Protein AF-A0A3N0AVY0-F1 (afdb_monomer)

InterPro domains:
  IPR001387 Cro/C1-type, helix-turn-helix domain [PF01381] (15-67)
  IPR001387 Cro/C1-type, helix-turn-helix domain [PS50943] (15-69)
  IPR001387 Cro/C1-type, helix-turn-helix domain [SM00530] (14-69)
  IPR001387 Cro/C1-type, helix-turn-helix domain [cd00093] (12-69)
  IPR010982 Lambda repressor-like, DNA-binding domain superfamily [G3DSA:1.10.260.40] (2-71)
  IPR010982 Lambda repressor-like, DNA-binding domain superfamily [SSF47413] (5-70)
  IPR050807 Transcriptional regulator/dioxygenase, bacterial-type [PTHR46797] (8-71)

Structure (mmCIF, N/CA/C/O backbone):
data_AF-A0A3N0AVY0-F1
#
_entry.id   AF-A0A3N0AVY0-F1
#
loop_
_atom_site.group_PDB
_atom_site.id
_atom_site.type_symbol
_atom_site.label_atom_id
_atom_site.label_alt_id
_atom_site.label_comp_id
_atom_site.label_asym_id
_atom_site.label_entity_id
_atom_site.label_seq_id
_atom_site.pdbx_PDB_ins_code
_atom_site.Cartn_x
_atom_site.Cartn_y
_atom_site.Cartn_z
_atom_site.occupancy
_atom_site.B_iso_or_equiv
_atom_site.auth_seq_id
_atom_site.auth_comp_id
_atom_site.auth_asym_id
_atom_site.auth_atom_id
_atom_site.pdbx_PDB_model_num
ATOM 1 N N . MET A 1 1 ? 3.423 7.641 -24.759 1.00 62.16 1 MET A N 1
ATOM 2 C CA . MET A 1 1 ? 3.266 6.367 -24.022 1.00 62.16 1 MET A CA 1
ATOM 3 C C . MET A 1 1 ? 3.585 6.639 -22.561 1.00 62.16 1 MET A C 1
ATOM 5 O O . MET A 1 1 ? 4.587 7.299 -22.318 1.00 62.16 1 MET A O 1
ATOM 9 N N . LYS A 1 2 ? 2.732 6.233 -21.613 1.00 74.50 2 LYS A N 1
ATOM 10 C CA . LYS A 1 2 ? 3.015 6.419 -20.177 1.00 74.50 2 LYS A CA 1
ATOM 11 C C . LYS A 1 2 ? 4.174 5.514 -19.754 1.00 74.50 2 LYS A C 1
ATOM 13 O O . LYS A 1 2 ? 4.252 4.385 -20.239 1.00 74.50 2 LYS A O 1
ATOM 18 N N . SER A 1 3 ? 5.064 5.992 -18.884 1.00 92.94 3 SER A N 1
ATOM 19 C CA . SER A 1 3 ? 6.142 5.152 -18.351 1.00 92.94 3 SER A CA 1
ATOM 20 C C . SER A 1 3 ? 5.592 4.179 -17.308 1.00 92.94 3 SER A C 1
ATOM 22 O O . SER A 1 3 ? 4.582 4.443 -16.654 1.00 92.94 3 SER A O 1
ATOM 24 N N . PHE A 1 4 ? 6.272 3.049 -17.116 1.00 91.88 4 PHE A N 1
ATOM 25 C CA . PHE A 1 4 ? 5.912 2.110 -16.053 1.00 91.88 4 PHE A CA 1
ATOM 26 C C . PHE A 1 4 ? 5.993 2.758 -14.656 1.00 91.88 4 PHE A C 1
ATOM 28 O O . PHE A 1 4 ? 5.195 2.451 -13.771 1.00 91.88 4 PHE A O 1
ATOM 35 N N . ASP A 1 5 ? 6.902 3.719 -14.468 1.00 94.25 5 ASP A N 1
ATOM 36 C CA . ASP A 1 5 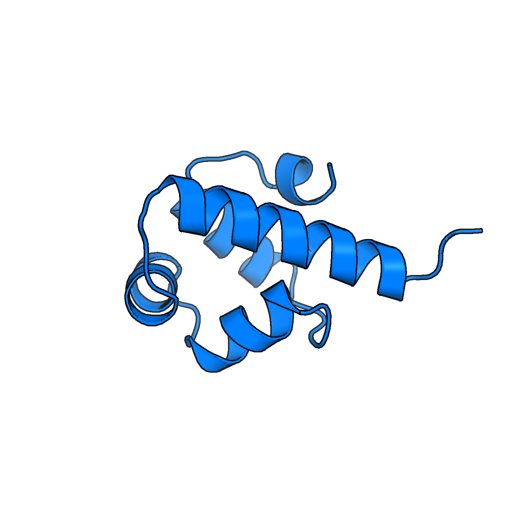? 7.008 4.493 -13.228 1.00 94.25 5 ASP A CA 1
ATOM 37 C C . ASP A 1 5 ? 5.754 5.322 -12.931 1.00 94.25 5 ASP A C 1
ATOM 39 O O . ASP A 1 5 ? 5.365 5.447 -11.769 1.00 94.25 5 ASP A O 1
ATOM 43 N N . GLU A 1 6 ? 5.069 5.829 -13.959 1.00 94.38 6 GLU A N 1
ATOM 44 C CA . GLU A 1 6 ? 3.808 6.552 -13.783 1.00 94.38 6 GLU A CA 1
ATOM 45 C C . GLU A 1 6 ? 2.719 5.641 -13.193 1.00 94.38 6 GLU A C 1
ATOM 47 O O . GLU A 1 6 ? 1.976 6.068 -12.308 1.00 94.38 6 GLU A O 1
ATOM 52 N N . TYR A 1 7 ? 2.665 4.370 -13.609 1.00 94.69 7 TYR A N 1
ATOM 53 C CA . TYR A 1 7 ? 1.748 3.381 -13.034 1.00 94.69 7 TYR A CA 1
ATOM 54 C C . TYR A 1 7 ? 2.094 3.051 -11.583 1.00 94.69 7 TYR A C 1
ATOM 56 O O . TYR A 1 7 ? 1.202 3.073 -10.737 1.00 94.69 7 TY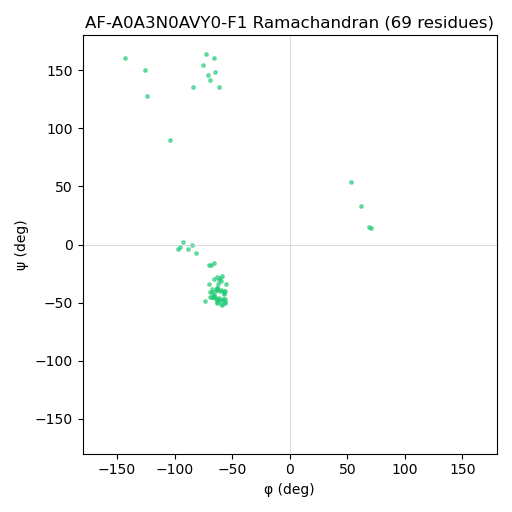R A O 1
ATOM 64 N N . LYS A 1 8 ? 3.378 2.836 -11.257 1.00 95.94 8 LYS A N 1
ATOM 65 C CA . LYS A 1 8 ? 3.805 2.619 -9.862 1.00 95.94 8 LYS A CA 1
ATOM 66 C C . LYS A 1 8 ? 3.411 3.786 -8.958 1.00 95.94 8 LYS A C 1
ATOM 68 O O . LYS A 1 8 ? 2.950 3.570 -7.841 1.00 95.94 8 LYS A O 1
ATOM 73 N N . LEU A 1 9 ? 3.569 5.021 -9.437 1.00 96.12 9 LEU A N 1
ATOM 74 C CA . LEU A 1 9 ? 3.181 6.215 -8.687 1.00 96.12 9 LEU A CA 1
ATOM 75 C C . LEU A 1 9 ? 1.663 6.333 -8.514 1.00 96.12 9 LEU A C 1
ATOM 77 O O . LEU A 1 9 ? 1.215 6.759 -7.453 1.00 96.12 9 LEU A O 1
ATOM 81 N N . ARG A 1 10 ? 0.864 5.975 -9.527 1.00 95.69 10 ARG A N 1
ATOM 82 C CA . ARG A 1 10 ? -0.605 5.949 -9.406 1.00 95.69 10 ARG A CA 1
ATOM 83 C C . ARG A 1 10 ? -1.056 4.934 -8.363 1.00 95.69 10 ARG A C 1
ATOM 85 O O . ARG A 1 10 ? -1.748 5.325 -7.429 1.00 95.69 10 ARG A O 1
ATOM 92 N N . VAL A 1 11 ? -0.548 3.706 -8.452 1.00 97.12 11 VAL A N 1
ATOM 93 C CA . VAL A 1 11 ? -0.813 2.642 -7.473 1.00 97.12 11 VAL A CA 1
ATOM 94 C C . VAL A 1 11 ? -0.424 3.075 -6.067 1.00 97.12 11 VAL A C 1
ATOM 96 O O . VAL A 1 11 ? -1.235 3.006 -5.146 1.00 97.12 11 VAL A O 1
ATOM 99 N N . GLY A 1 12 ? 0.791 3.600 -5.898 1.00 97.62 12 GLY A N 1
ATOM 100 C CA . GLY A 1 12 ? 1.253 4.085 -4.603 1.00 97.62 12 GLY A CA 1
ATOM 101 C C . GLY A 1 12 ? 0.348 5.171 -4.010 1.00 97.62 12 GLY A C 1
ATOM 102 O O . GLY A 1 12 ? 0.008 5.113 -2.828 1.00 97.62 12 GLY A O 1
ATOM 103 N N . ARG A 1 13 ? -0.111 6.123 -4.835 1.00 97.31 13 ARG A N 1
ATOM 104 C CA . ARG A 1 13 ? -1.042 7.179 -4.409 1.00 97.31 13 ARG A CA 1
ATOM 105 C C . ARG A 1 13 ? -2.426 6.647 -4.048 1.00 97.31 13 ARG A C 1
ATOM 107 O O . ARG A 1 13 ? -2.984 7.118 -3.059 1.00 97.31 13 ARG A O 1
ATOM 114 N N . ALA A 1 14 ? -2.973 5.701 -4.809 1.00 97.62 14 ALA A N 1
ATOM 115 C CA . ALA A 1 14 ? -4.271 5.093 -4.516 1.00 97.62 14 ALA A CA 1
ATOM 116 C C . ALA A 1 14 ? -4.252 4.392 -3.147 1.00 97.62 14 ALA A C 1
ATOM 118 O O . ALA A 1 14 ? -5.097 4.673 -2.293 1.00 97.62 14 ALA A O 1
ATOM 119 N N . ILE A 1 15 ? -3.212 3.587 -2.893 1.00 98.19 15 ILE A N 1
ATOM 120 C CA . ILE A 1 15 ? -2.983 2.903 -1.610 1.00 98.19 15 ILE A CA 1
ATOM 121 C C . ILE A 1 15 ? -2.865 3.921 -0.474 1.00 98.19 15 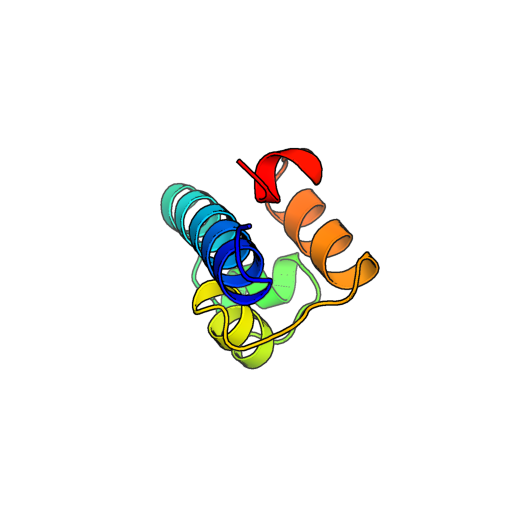ILE A C 1
ATOM 123 O O . ILE A 1 15 ? -3.591 3.836 0.515 1.00 98.19 15 ILE A O 1
ATOM 127 N N . HIS A 1 16 ? -1.998 4.925 -0.637 1.00 98.19 16 HIS A N 1
ATOM 128 C CA . HIS A 1 16 ? -1.780 5.960 0.369 1.00 98.19 16 HIS A CA 1
ATOM 129 C C . HIS A 1 16 ? -3.073 6.706 0.722 1.00 98.19 16 HIS A C 1
ATOM 131 O O . HIS A 1 16 ? -3.395 6.897 1.898 1.00 98.19 16 HIS A O 1
ATOM 137 N N . LYS A 1 17 ? -3.835 7.114 -0.298 1.00 97.56 17 LYS A N 1
ATOM 138 C CA . LYS A 1 17 ? -5.085 7.861 -0.138 1.00 97.56 17 LYS A CA 1
ATOM 139 C C . LYS A 1 17 ? -6.123 7.036 0.618 1.00 97.56 17 LYS A C 1
ATOM 141 O O . LYS A 1 17 ? -6.726 7.541 1.560 1.00 97.56 17 LYS A O 1
ATOM 146 N N . ARG A 1 18 ? -6.322 5.771 0.239 1.00 97.62 18 ARG A N 1
ATOM 147 C CA . ARG A 1 18 ? -7.299 4.899 0.903 1.00 97.62 18 ARG A CA 1
ATOM 148 C C . ARG A 1 18 ? -6.874 4.564 2.332 1.00 97.62 18 ARG A C 1
ATOM 150 O O . ARG A 1 18 ? -7.686 4.711 3.239 1.00 97.62 18 ARG A O 1
ATOM 157 N N . ARG A 1 19 ? -5.601 4.219 2.555 1.00 98.06 19 ARG A N 1
ATOM 158 C CA . ARG A 1 19 ? -5.064 3.934 3.897 1.00 98.06 19 ARG A CA 1
ATOM 159 C C . ARG A 1 19 ? -5.247 5.117 4.848 1.00 98.06 19 ARG A C 1
ATOM 161 O O . ARG A 1 19 ? -5.702 4.939 5.973 1.00 98.06 19 ARG A O 1
ATOM 168 N N . THR A 1 20 ? -4.889 6.323 4.407 1.00 97.94 20 THR A N 1
ATOM 169 C CA . THR A 1 20 ? -5.000 7.531 5.241 1.00 97.94 20 THR A CA 1
ATOM 170 C C . THR A 1 20 ? -6.449 7.943 5.487 1.00 97.94 20 THR A C 1
ATOM 172 O O . THR A 1 20 ? -6.760 8.367 6.596 1.00 97.94 20 THR A O 1
ATOM 175 N N . ALA A 1 21 ? -7.352 7.742 4.521 1.00 97.50 21 ALA A N 1
ATOM 176 C CA . ALA A 1 21 ? -8.789 7.943 4.722 1.00 97.50 21 ALA A CA 1
ATOM 177 C C . ALA A 1 21 ? -9.388 6.996 5.779 1.00 97.50 21 ALA A C 1
ATOM 179 O O . ALA A 1 21 ? -10.352 7.360 6.444 1.00 97.50 21 ALA A O 1
ATOM 180 N N . LEU A 1 22 ? -8.801 5.808 5.959 1.00 96.88 22 LEU A N 1
ATOM 181 C CA . LEU A 1 22 ? -9.158 4.854 7.016 1.00 96.88 22 LEU A CA 1
ATOM 182 C C . LEU A 1 22 ? -8.453 5.145 8.357 1.00 96.88 22 LEU A C 1
ATOM 184 O O . LEU A 1 22 ? -8.648 4.411 9.320 1.00 96.88 22 LEU A O 1
ATOM 188 N N . GLY A 1 23 ? -7.610 6.183 8.435 1.00 97.94 23 GLY A N 1
ATOM 189 C CA . GLY A 1 23 ? -6.870 6.537 9.652 1.00 97.94 23 GLY A CA 1
ATOM 190 C C . GLY A 1 23 ? -5.754 5.555 10.033 1.00 97.94 23 GLY A C 1
ATOM 191 O O . GLY A 1 23 ? -5.244 5.615 11.149 1.00 97.94 23 GLY A O 1
ATOM 192 N N . LEU A 1 24 ? -5.353 4.657 9.128 1.00 98.06 24 LEU A N 1
ATOM 193 C CA . LEU A 1 24 ? -4.394 3.593 9.426 1.00 98.06 24 LEU A CA 1
ATOM 194 C C . LEU A 1 24 ? -2.949 4.083 9.313 1.00 98.06 24 LEU A C 1
ATOM 196 O O . LEU A 1 24 ? -2.568 4.708 8.316 1.00 98.06 24 LEU A O 1
ATOM 200 N N . SER A 1 25 ? -2.097 3.732 10.279 1.00 98.25 25 SER A N 1
ATOM 201 C CA . SER A 1 25 ? -0.649 3.911 10.129 1.00 98.25 25 SER A CA 1
ATOM 202 C C . SER A 1 25 ? -0.064 2.890 9.142 1.00 98.25 25 SER A C 1
ATOM 204 O O . SER A 1 25 ? -0.676 1.868 8.837 1.00 98.25 25 SER A O 1
ATOM 206 N N . LEU A 1 26 ? 1.157 3.127 8.646 1.00 98.31 26 LEU A N 1
ATOM 207 C CA . LEU A 1 26 ? 1.864 2.139 7.813 1.00 98.31 26 LEU A CA 1
ATOM 208 C C . LEU A 1 26 ? 2.125 0.819 8.554 1.00 98.31 26 LEU A C 1
ATOM 210 O O . LEU A 1 26 ? 2.210 -0.229 7.919 1.00 98.31 26 LEU A O 1
ATOM 214 N N . ARG A 1 27 ? 2.302 0.872 9.880 1.00 97.94 27 ARG A N 1
ATOM 215 C CA . ARG A 1 27 ? 2.550 -0.320 10.699 1.00 97.94 27 ARG A CA 1
ATOM 216 C C . ARG A 1 27 ? 1.276 -1.135 10.853 1.00 97.94 27 ARG A C 1
ATOM 218 O O . ARG A 1 27 ? 1.311 -2.327 10.572 1.00 97.94 27 ARG A O 1
ATOM 225 N N . ASP A 1 28 ? 0.174 -0.481 11.208 1.00 98.06 28 ASP A N 1
ATOM 226 C CA . ASP A 1 28 ? -1.119 -1.150 11.390 1.00 98.06 28 ASP A CA 1
ATOM 227 C C . ASP A 1 28 ? -1.600 -1.738 10.067 1.00 98.06 28 ASP A C 1
ATOM 229 O O . ASP A 1 28 ? -1.917 -2.921 9.991 1.00 98.06 28 ASP A O 1
ATOM 233 N N . PHE A 1 29 ? -1.531 -0.953 8.988 1.00 98.31 29 PHE A N 1
ATOM 234 C CA . PHE A 1 29 ? -1.900 -1.437 7.664 1.00 98.31 29 PHE A CA 1
ATOM 235 C C . PHE A 1 29 ? -0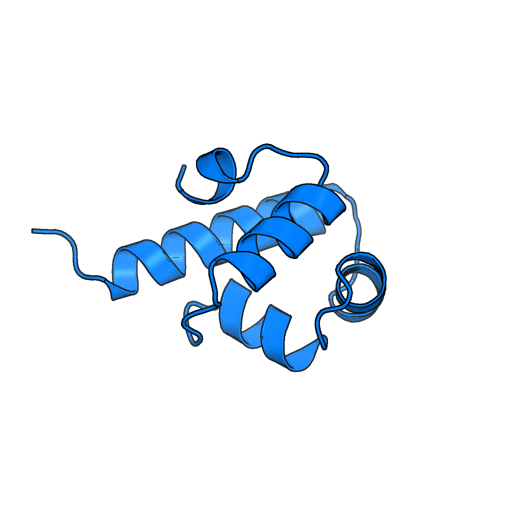.993 -2.576 7.181 1.00 98.31 29 PHE A C 1
ATOM 237 O O . PHE A 1 29 ? -1.465 -3.527 6.568 1.00 98.31 29 PHE A O 1
ATOM 244 N N . GLY A 1 30 ? 0.305 -2.521 7.490 1.00 98.06 30 GLY A N 1
ATOM 245 C CA . GLY A 1 30 ? 1.228 -3.606 7.167 1.00 98.06 30 GLY A CA 1
ATOM 246 C C . GLY A 1 30 ? 0.898 -4.916 7.867 1.00 98.06 30 GLY A C 1
ATOM 247 O O . GLY A 1 30 ? 0.962 -5.976 7.247 1.00 98.06 30 GLY A O 1
ATOM 248 N N . LEU A 1 31 ? 0.487 -4.847 9.132 1.00 97.75 31 LEU A N 1
ATOM 249 C CA . LEU A 1 31 ? 0.003 -6.016 9.862 1.00 97.75 31 LEU A CA 1
ATOM 250 C C . LEU A 1 31 ? -1.299 -6.550 9.251 1.00 97.75 31 LEU A C 1
ATOM 252 O O . LEU A 1 31 ? -1.397 -7.752 9.024 1.00 97.75 31 LEU A O 1
ATOM 256 N N . MET A 1 32 ? -2.249 -5.668 8.921 1.00 97.44 32 MET A N 1
ATOM 257 C CA . MET A 1 32 ? -3.529 -6.038 8.300 1.00 97.44 32 MET A CA 1
ATOM 258 C C . MET A 1 32 ? -3.349 -6.710 6.934 1.00 97.44 32 MET A C 1
ATOM 260 O O . MET A 1 32 ? -3.948 -7.746 6.675 1.00 97.44 32 MET A O 1
ATOM 264 N N . ALA A 1 33 ? -2.497 -6.151 6.074 1.00 97.38 33 ALA A N 1
ATOM 265 C CA . ALA A 1 33 ? -2.250 -6.671 4.730 1.00 97.38 33 ALA A CA 1
ATOM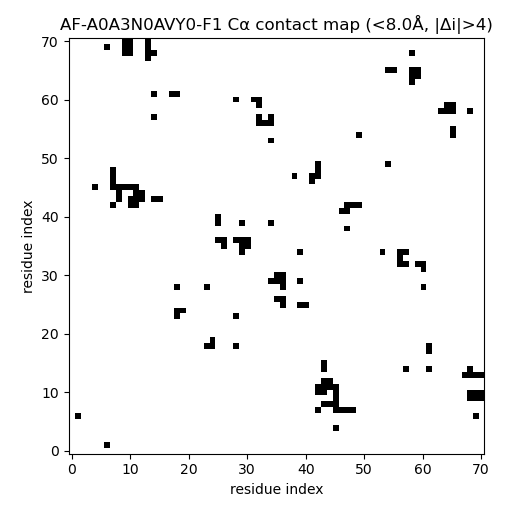 266 C C . ALA A 1 33 ? -1.259 -7.850 4.698 1.00 97.38 33 ALA A C 1
ATOM 268 O O . ALA A 1 33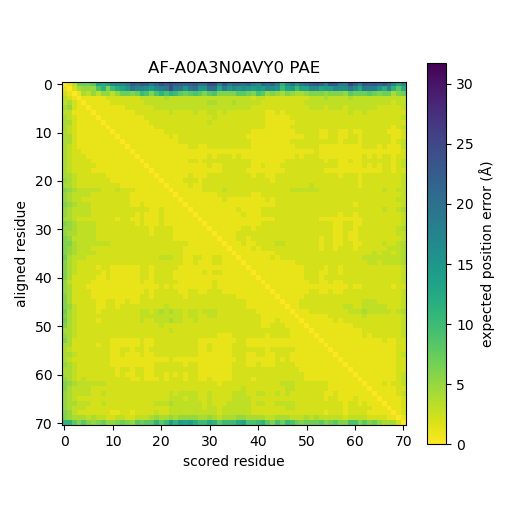 ? -1.012 -8.422 3.638 1.00 97.38 33 ALA A O 1
ATOM 269 N N . GLY A 1 34 ? -0.614 -8.189 5.820 1.00 97.31 34 GLY A N 1
ATOM 270 C CA . GLY A 1 34 ? 0.487 -9.157 5.827 1.00 97.31 34 GLY A CA 1
ATOM 271 C C . GLY A 1 34 ? 1.684 -8.703 4.977 1.00 97.31 34 GLY A C 1
ATOM 272 O O . GLY A 1 34 ? 2.362 -9.526 4.360 1.00 97.31 34 GLY A O 1
ATOM 273 N N . VAL A 1 35 ? 1.935 -7.391 4.918 1.00 97.38 35 VAL A N 1
ATOM 274 C CA . VAL A 1 35 ? 3.019 -6.761 4.150 1.00 97.38 35 VAL A CA 1
ATOM 275 C C . VAL A 1 35 ? 3.871 -5.920 5.091 1.00 97.38 35 VAL A C 1
ATOM 277 O O . VAL A 1 35 ? 3.378 -5.050 5.802 1.00 97.38 35 VAL A O 1
ATOM 280 N N . HIS A 1 36 ? 5.187 -6.118 5.085 1.00 97.81 36 HIS A N 1
ATOM 281 C CA . HIS A 1 36 ? 6.057 -5.368 5.989 1.00 97.81 36 HIS A CA 1
ATOM 282 C C . HIS A 1 36 ? 5.974 -3.849 5.728 1.00 97.81 36 HIS A C 1
ATOM 284 O O . HIS A 1 36 ? 6.068 -3.398 4.584 1.00 97.81 36 HIS A O 1
ATOM 290 N N . TYR A 1 37 ? 5.880 -3.031 6.783 1.00 96.81 37 TYR A N 1
ATOM 291 C CA . TYR A 1 37 ? 5.651 -1.580 6.670 1.00 96.81 37 TYR A CA 1
ATOM 292 C C . TYR A 1 37 ? 6.690 -0.849 5.791 1.00 96.81 37 TYR A C 1
ATOM 294 O O . TYR A 1 37 ? 6.351 0.088 5.068 1.00 96.81 37 TYR A O 1
ATOM 302 N N . ASN A 1 38 ? 7.958 -1.290 5.798 1.00 97.75 38 ASN A N 1
ATOM 303 C CA . ASN A 1 38 ? 8.995 -0.740 4.909 1.00 97.75 38 ASN A CA 1
ATOM 304 C C . ASN A 1 38 ? 8.679 -0.981 3.425 1.00 97.75 38 ASN A C 1
ATOM 306 O O . ASN A 1 38 ? 8.967 -0.125 2.590 1.00 97.75 38 ASN A O 1
ATOM 310 N N . GLN A 1 39 ? 8.103 -2.137 3.087 1.00 98.00 39 GLN A N 1
ATOM 311 C CA . GLN A 1 39 ? 7.696 -2.456 1.723 1.00 98.00 39 GLN A CA 1
ATOM 312 C C . GLN A 1 39 ? 6.508 -1.582 1.313 1.00 98.00 39 GLN A C 1
ATOM 314 O O . GLN A 1 39 ? 6.570 -0.962 0.254 1.00 98.00 39 GLN A O 1
ATOM 319 N N . LEU A 1 40 ? 5.500 -1.431 2.179 1.00 97.94 40 LEU A N 1
ATOM 320 C CA . LEU A 1 40 ? 4.379 -0.509 1.957 1.00 97.94 40 LEU A CA 1
ATOM 321 C C . LEU A 1 40 ? 4.840 0.933 1.732 1.00 97.94 40 LEU A C 1
ATOM 323 O O . LEU A 1 40 ? 4.445 1.549 0.749 1.00 97.94 40 LEU A O 1
ATOM 327 N N . ASN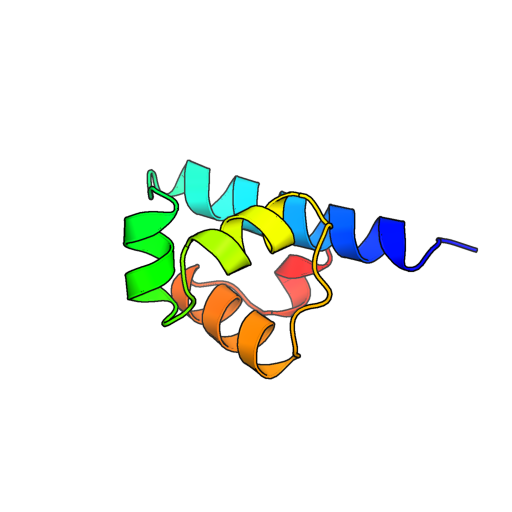 A 1 41 ? 5.746 1.447 2.568 1.00 98.19 41 ASN A N 1
ATOM 328 C CA . ASN A 1 41 ? 6.310 2.792 2.404 1.00 98.19 41 ASN A CA 1
ATOM 329 C C . ASN A 1 41 ? 6.970 2.978 1.024 1.00 98.19 41 ASN A C 1
ATOM 331 O O . ASN A 1 41 ? 6.834 4.018 0.381 1.00 98.19 41 ASN A O 1
ATOM 335 N N . ARG A 1 42 ? 7.684 1.958 0.533 1.00 98.44 42 ARG A N 1
ATOM 336 C CA . ARG A 1 42 ? 8.278 1.994 -0.810 1.00 98.44 42 ARG A CA 1
ATOM 337 C C . ARG A 1 42 ? 7.218 1.939 -1.909 1.00 98.44 42 ARG A C 1
ATOM 339 O O . ARG A 1 42 ? 7.370 2.649 -2.900 1.00 98.44 42 ARG A O 1
ATOM 346 N N . ILE A 1 43 ? 6.180 1.120 -1.746 1.00 98.06 43 ILE A N 1
ATOM 347 C CA . ILE A 1 43 ? 5.067 1.001 -2.699 1.00 98.06 43 ILE A CA 1
ATOM 348 C C . ILE A 1 43 ? 4.314 2.332 -2.802 1.00 98.06 43 ILE A C 1
ATOM 350 O O . ILE A 1 43 ? 4.164 2.845 -3.906 1.00 98.06 43 ILE A O 1
ATOM 354 N N . GLU A 1 44 ? 3.928 2.941 -1.676 1.00 97.94 44 GLU A N 1
ATOM 355 C CA . GLU A 1 44 ? 3.196 4.219 -1.648 1.00 97.94 44 GLU A CA 1
ATOM 356 C C . GLU A 1 44 ? 3.953 5.364 -2.334 1.00 97.94 44 GLU A C 1
ATOM 358 O O . GLU A 1 44 ? 3.352 6.282 -2.886 1.00 97.94 44 GLU A O 1
ATOM 363 N N . ARG A 1 45 ? 5.286 5.282 -2.358 1.00 97.56 45 ARG A N 1
ATOM 364 C CA . ARG A 1 45 ? 6.173 6.250 -3.016 1.00 97.56 45 ARG A CA 1
ATOM 365 C C . ARG A 1 45 ? 6.529 5.883 -4.464 1.00 97.56 45 ARG A C 1
ATOM 367 O O . ARG A 1 45 ? 7.343 6.572 -5.070 1.00 97.56 45 ARG A O 1
ATOM 374 N N . GLY A 1 46 ? 5.989 4.790 -5.010 1.00 96.94 46 GLY A N 1
ATOM 375 C CA . GLY A 1 46 ? 6.310 4.289 -6.356 1.00 96.94 46 GLY A CA 1
ATOM 376 C C . GLY A 1 46 ? 7.733 3.726 -6.511 1.00 96.94 46 GLY A C 1
ATOM 377 O O . GLY A 1 46 ? 8.213 3.521 -7.627 1.00 96.94 46 GLY A O 1
ATOM 378 N N . LEU A 1 47 ? 8.423 3.461 -5.398 1.00 97.25 47 LEU A N 1
ATOM 379 C CA . LEU A 1 47 ? 9.813 2.984 -5.350 1.00 97.25 47 LEU A CA 1
ATOM 380 C C . LEU A 1 47 ? 9.931 1.454 -5.399 1.00 97.25 47 LEU A C 1
ATOM 382 O O . LEU A 1 47 ? 11.037 0.910 -5.390 1.00 97.25 47 LEU A O 1
ATOM 386 N N . ALA A 1 48 ? 8.809 0.741 -5.396 1.00 96.50 48 ALA A N 1
ATOM 387 C CA . ALA A 1 48 ? 8.758 -0.712 -5.477 1.00 96.50 48 ALA A CA 1
ATOM 388 C C . ALA A 1 48 ? 7.854 -1.154 -6.628 1.00 96.50 48 ALA A C 1
ATOM 390 O O . ALA A 1 48 ? 6.893 -0.469 -6.968 1.00 96.50 48 ALA A O 1
ATOM 391 N N . ASN A 1 49 ? 8.170 -2.317 -7.195 1.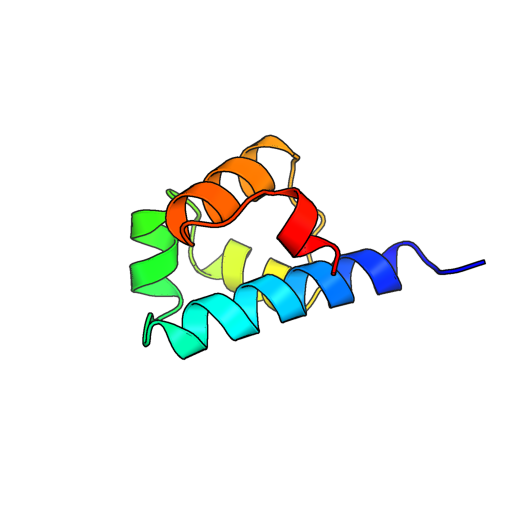00 96.12 49 ASN A N 1
ATOM 392 C CA . ASN A 1 49 ? 7.288 -3.046 -8.095 1.00 96.12 49 ASN A CA 1
ATOM 393 C C . ASN A 1 49 ? 6.687 -4.229 -7.312 1.00 96.12 49 ASN A C 1
ATOM 395 O O . ASN A 1 49 ? 7.345 -5.267 -7.214 1.00 96.12 49 ASN A O 1
ATOM 399 N N . PRO A 1 50 ? 5.533 -4.055 -6.642 1.00 95.88 50 PRO A N 1
ATOM 400 C CA . PRO A 1 50 ? 4.903 -5.138 -5.892 1.00 95.88 50 PRO A CA 1
ATOM 401 C C . PRO A 1 50 ? 4.450 -6.266 -6.827 1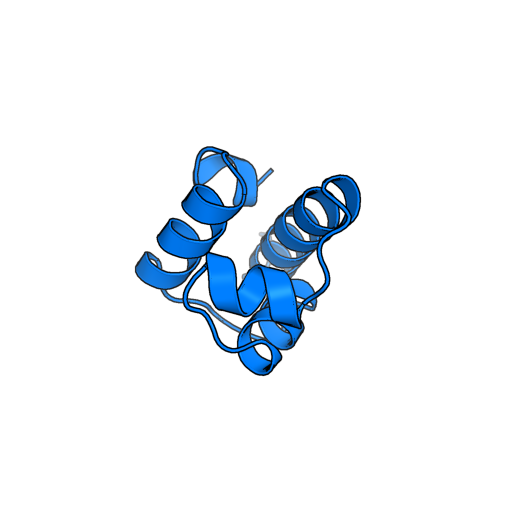.00 95.88 50 PRO A C 1
ATOM 403 O O . PRO A 1 50 ? 4.063 -6.020 -7.968 1.00 95.88 50 PRO A O 1
ATOM 406 N N . SER A 1 51 ? 4.472 -7.507 -6.334 1.00 97.25 51 SER A N 1
ATOM 407 C CA . SER A 1 51 ? 3.854 -8.626 -7.050 1.00 97.25 51 SER A CA 1
ATOM 408 C C . SER A 1 51 ? 2.335 -8.449 -7.116 1.00 97.25 51 SER A C 1
ATOM 410 O O . SER A 1 51 ? 1.746 -7.754 -6.285 1.00 97.25 51 SER A O 1
ATOM 412 N N . LEU A 1 52 ? 1.688 -9.140 -8.057 1.00 97.00 52 LEU A N 1
ATOM 413 C CA . LEU A 1 52 ? 0.226 -9.176 -8.125 1.00 97.00 52 LEU A CA 1
ATOM 414 C C . LEU A 1 52 ? -0.392 -9.695 -6.815 1.00 97.00 52 LEU A C 1
ATOM 416 O O . LEU A 1 52 ? -1.360 -9.124 -6.332 1.00 97.00 52 LEU A O 1
ATOM 420 N N . GLU A 1 53 ? 0.216 -10.707 -6.193 1.00 97.69 53 GLU A N 1
ATOM 421 C CA . GLU A 1 53 ? -0.200 -11.214 -4.878 1.00 97.69 53 GLU A CA 1
ATOM 422 C C . GLU A 1 53 ? -0.116 -10.136 -3.783 1.00 97.69 53 GLU A C 1
ATOM 424 O O . GLU A 1 53 ? -1.005 -10.022 -2.944 1.00 97.69 53 GLU A O 1
ATOM 429 N N . THR A 1 54 ? 0.932 -9.306 -3.800 1.00 98.00 54 THR A N 1
ATOM 430 C CA . THR A 1 54 ? 1.068 -8.197 -2.842 1.00 98.00 54 THR A CA 1
ATOM 431 C C . THR A 1 54 ? -0.028 -7.155 -3.059 1.00 98.00 54 THR A C 1
ATOM 433 O O . THR A 1 54 ? -0.613 -6.675 -2.095 1.00 98.00 54 THR A O 1
ATOM 436 N N . LEU A 1 55 ? -0.325 -6.816 -4.318 1.00 97.81 55 LEU A N 1
ATOM 437 C CA . LEU A 1 55 ? -1.409 -5.891 -4.659 1.00 97.81 55 LEU A CA 1
ATOM 438 C C . LEU A 1 55 ? -2.779 -6.442 -4.253 1.00 97.81 55 LEU A C 1
ATOM 440 O O . LEU A 1 55 ? -3.590 -5.686 -3.733 1.00 97.81 55 LEU A O 1
ATOM 444 N N . TYR A 1 56 ? -3.004 -7.746 -4.425 1.00 97.94 56 TYR A N 1
ATOM 445 C CA . TYR A 1 56 ? -4.216 -8.427 -3.976 1.00 97.94 56 TYR A CA 1
ATOM 446 C C . TYR A 1 56 ? -4.404 -8.308 -2.458 1.00 97.94 56 TYR A C 1
ATOM 448 O O . TYR A 1 56 ? -5.440 -7.827 -2.016 1.00 97.94 56 TYR A O 1
ATOM 456 N N . LYS A 1 57 ? -3.376 -8.636 -1.660 1.00 98.19 57 LYS A N 1
ATOM 457 C CA . LYS A 1 57 ? -3.423 -8.494 -0.190 1.00 98.19 57 LYS A CA 1
ATOM 458 C C . LYS A 1 57 ? -3.673 -7.054 0.261 1.00 98.19 57 LYS A C 1
ATOM 460 O O . LYS A 1 57 ? -4.385 -6.814 1.228 1.00 98.19 57 LYS A O 1
ATOM 465 N N . ILE A 1 58 ? -3.070 -6.091 -0.434 1.00 98.25 58 ILE A N 1
ATOM 466 C CA . ILE A 1 58 ? -3.265 -4.664 -0.160 1.00 98.25 58 ILE A CA 1
ATOM 467 C C . ILE A 1 58 ? -4.702 -4.236 -0.477 1.00 98.25 58 ILE A C 1
ATOM 469 O O . ILE A 1 58 ? -5.288 -3.514 0.320 1.00 98.25 58 ILE A O 1
ATOM 473 N N . ALA A 1 59 ? -5.256 -4.649 -1.619 1.00 98.06 59 ALA A N 1
ATOM 474 C CA . ALA A 1 59 ? -6.627 -4.320 -2.009 1.00 98.06 59 ALA A CA 1
ATOM 475 C C . ALA A 1 59 ? -7.650 -4.925 -1.035 1.00 98.06 59 ALA A C 1
ATOM 477 O O . ALA A 1 59 ? -8.512 -4.202 -0.540 1.00 98.06 59 ALA A O 1
ATOM 478 N N . ASP A 1 60 ? -7.469 -6.202 -0.685 1.00 98.12 60 ASP A N 1
ATOM 479 C CA . ASP A 1 60 ? -8.276 -6.925 0.304 1.00 98.12 60 ASP A CA 1
ATOM 480 C C . ASP A 1 60 ? -8.268 -6.209 1.666 1.00 98.12 60 ASP A C 1
ATOM 482 O O . ASP A 1 60 ? -9.315 -5.855 2.202 1.00 98.12 60 ASP A O 1
ATOM 486 N N . ALA A 1 61 ? -7.086 -5.843 2.173 1.00 97.88 61 ALA A N 1
ATOM 487 C CA . ALA A 1 61 ? -6.960 -5.119 3.440 1.00 97.88 61 ALA A CA 1
ATOM 488 C C . ALA A 1 61 ? -7.499 -3.672 3.412 1.00 97.88 61 ALA A C 1
ATOM 490 O O . ALA A 1 61 ? -7.702 -3.075 4.471 1.00 97.88 61 ALA A O 1
ATOM 491 N N . LEU A 1 62 ? -7.693 -3.079 2.228 1.00 97.44 62 LEU A N 1
ATOM 492 C CA . LEU A 1 62 ? -8.292 -1.748 2.041 1.00 97.44 62 LEU A CA 1
ATOM 493 C C . LEU A 1 62 ? -9.798 -1.798 1.741 1.00 97.44 62 LEU A C 1
ATOM 495 O O . LEU A 1 62 ? -10.408 -0.726 1.602 1.00 97.44 62 LEU A O 1
ATOM 499 N N . ASP A 1 63 ? -10.365 -3.004 1.644 1.00 96.44 63 ASP A N 1
ATOM 500 C CA . ASP A 1 63 ? -11.758 -3.271 1.283 1.00 96.44 63 ASP A CA 1
ATOM 501 C C . ASP A 1 63 ? -12.149 -2.583 -0.038 1.00 96.44 63 ASP A C 1
ATOM 503 O O . ASP A 1 63 ? -13.056 -1.749 -0.099 1.00 96.44 63 ASP A O 1
ATOM 507 N N . ILE A 1 64 ? -11.363 -2.845 -1.088 1.00 96.62 64 ILE A N 1
ATOM 508 C CA . ILE A 1 64 ? -11.575 -2.345 -2.456 1.00 96.62 64 ILE A CA 1
ATOM 509 C C . ILE A 1 64 ? -11.194 -3.409 -3.491 1.00 96.62 64 ILE A C 1
ATOM 511 O O . ILE A 1 64 ? -10.407 -4.312 -3.209 1.00 96.62 64 ILE A O 1
ATOM 515 N N . ASP A 1 65 ? -11.688 -3.267 -4.722 1.00 96.81 65 ASP A N 1
ATOM 516 C CA . ASP A 1 65 ? -11.229 -4.103 -5.830 1.00 96.81 65 ASP A CA 1
ATOM 517 C C . ASP A 1 65 ? -9.791 -3.733 -6.238 1.00 96.81 65 ASP A C 1
ATOM 519 O O . ASP A 1 65 ? -9.376 -2.570 -6.195 1.00 96.81 65 ASP A O 1
ATOM 523 N N . ILE A 1 66 ? -9.009 -4.726 -6.669 1.00 96.12 66 ILE A N 1
ATOM 524 C CA . ILE A 1 66 ? -7.614 -4.523 -7.085 1.00 96.12 66 ILE A CA 1
ATOM 525 C C . ILE A 1 66 ? -7.491 -3.557 -8.274 1.00 96.12 66 ILE A C 1
ATOM 527 O O . ILE A 1 66 ? -6.489 -2.850 -8.395 1.00 96.12 66 ILE A O 1
ATOM 531 N N . SER A 1 67 ? -8.508 -3.480 -9.137 1.00 95.25 67 SER A N 1
ATOM 532 C CA . SER A 1 67 ? -8.553 -2.543 -10.262 1.00 95.25 67 SER A CA 1
ATOM 533 C C . SER A 1 67 ? -8.630 -1.083 -9.812 1.00 95.25 67 SER A C 1
ATOM 535 O O . SER A 1 67 ? -8.025 -0.229 -10.464 1.00 95.25 67 SER A O 1
ATOM 537 N N . ASN A 1 68 ? -9.236 -0.792 -8.652 1.00 94.88 68 ASN A N 1
ATOM 538 C CA . ASN A 1 68 ? -9.261 0.559 -8.080 1.00 94.88 68 ASN A CA 1
ATOM 539 C C . ASN A 1 68 ? -7.867 1.050 -7.660 1.00 94.88 68 ASN A C 1
ATOM 541 O O . ASN A 1 68 ? -7.666 2.250 -7.481 1.00 94.88 68 ASN A O 1
ATOM 545 N N . LEU A 1 69 ? -6.868 0.164 -7.543 1.00 94.88 69 LEU A N 1
ATOM 546 C CA . LEU A 1 69 ? -5.481 0.583 -7.319 1.00 94.88 69 LEU A CA 1
ATOM 547 C C . LEU A 1 69 ? -4.865 1.263 -8.551 1.00 94.88 69 LEU A C 1
ATOM 549 O O . LEU A 1 69 ? -3.840 1.928 -8.426 1.00 94.88 69 LEU A O 1
ATOM 553 N N . LEU A 1 70 ? -5.445 1.094 -9.741 1.00 90.50 70 LEU A N 1
ATOM 554 C CA . LEU A 1 70 ? -4.948 1.685 -10.987 1.00 90.50 70 LEU A CA 1
ATOM 555 C C . LEU A 1 70 ? -5.656 2.986 -11.377 1.00 90.50 70 LEU A C 1
ATOM 557 O O . LEU A 1 70 ? -5.259 3.594 -12.378 1.00 90.50 70 LEU A O 1
ATOM 561 N N . GLU A 1 71 ? -6.671 3.406 -10.622 1.00 76.38 71 GLU A N 1
ATOM 562 C CA . GLU A 1 71 ? -7.445 4.629 -10.870 1.00 76.38 71 GLU A CA 1
ATOM 563 C C . GLU A 1 71 ? -6.668 5.903 -10.497 1.00 76.38 71 GLU A C 1
ATOM 565 O O . GLU A 1 71 ? -6.020 5.980 -9.430 1.00 76.38 71 GLU A O 1
#

pLDDT: mean 95.9, std 5.59, range [62.16, 98.44]

Mean predicted aligned error: 2.37 Å

Solvent-accessible surface area (backbone atoms only — not comparable to full-atom values): 3852 Å² total; per-residue (Å²): 132,86,54,73,61,58,52,29,36,36,30,7,46,34,50,47,51,54,40,53,75,69,71,47,50,59,60,59,44,14,62,68,30,74,39,61,36,71,58,50,57,31,30,39,68,30,73,41,85,74,52,71,69,54,46,45,34,48,19,59,62,66,74,48,62,60,69,60,33,73,92

Sequence (71 aa):
MKSFDEYKLRVGRAIHKRRTALGLSLRDFGLMAGVHYNQLNRIERGLANPSLETLYKIADALDIDISNLLE

Radius of gyration: 10.98 Å; Cα contacts (8 Å, |Δi|>4): 81; chains: 1; bounding box: 22×19×35 Å

Foldseek 3Di:
DDDPLVQLQLLLCLLVVLCVVVVHDLCRLCVLLVHHSVQNVCSNRSNDDDDPSSLVSSCVSSVHDSVSSRD

Organism: NCBI:txid1121021

Nearest PDB structures (foldseek):
  2b5a-assembly1_A  TM=9.292E-01  e=2.190E-05  [Bacillus] caldolyticus
  1y7y-assembly1_B  TM=9.731E-01  e=7.984E-05  Aeromonas hydrophila
  1y7y-assembly1_A  TM=9.387E-01  e=7.984E-05  Aeromonas hydrophila
  3f52-assembly1_A  TM=9.191E-01  e=2.911E-04  Corynebacterium glutamicum
  3f51-assembly1_A  TM=9.439E-01  e=4.245E-04  Corynebacterium glutamicum

Secondary structure (DSSP, 8-state):
---HHHHHHHHHHHHHHHHHHTT--HHHHHHHHT--HHHHHHHHTT-----HHHHHHHHHHTTS-GGGGG-